Protein AF-A0A0F8WPM6-F1 (afdb_monomer_lite)

Organism: NCBI:txid412755

Radius of gyration: 21.1 Å; chains: 1; bounding box: 31×47×52 Å

Secondary structure (DSSP, 8-state):
---PPPSSPPPTT-EEEEE-PEE-SS-EE---EEEEE--SSPPPPPTT--B-TTSSSPPB-----S----------EEEETTEEEE--

Foldseek 3Di:
DDDDDDPDDDDAQDKDKDWDWDDDPPDIRTGDIDIDHHHNDDDDDAPPFDQPPPDVVTDGPDDPPVDRPPPPPPQPWDDDPNDIDTDD

Sequence (88 aa):
ELSVIVPYTLEYNTIYNWRVDTVTETETITGDTWSFTCLLFAPPFPTGVTLDYGEDPPVPTGTPTGVNNMVTLKRLVAAANNKVYYET

pLDDT: mean 71.0, std 18.11, range [42.12, 97.94]

Structure (mmCIF, N/CA/C/O backbone):
data_AF-A0A0F8WPM6-F1
#
_entry.id   AF-A0A0F8WPM6-F1
#
loop_
_atom_site.group_PDB
_atom_site.id
_atom_site.type_symbol
_atom_site.label_atom_id
_atom_site.label_alt_id
_atom_site.label_comp_id
_atom_site.label_asym_id
_atom_site.label_entity_id
_atom_site.label_seq_id
_atom_site.pdbx_PDB_ins_code
_atom_site.Cartn_x
_atom_site.Cartn_y
_atom_site.Cartn_z
_atom_site.occupancy
_atom_site.B_iso_or_equiv
_atom_site.auth_seq_id
_atom_site.auth_comp_id
_atom_site.auth_asym_id
_atom_site.auth_atom_id
_atom_site.pdbx_PDB_model_num
ATOM 1 N N . GLU A 1 1 ? -15.737 11.952 3.608 1.00 63.84 1 GLU A N 1
ATOM 2 C CA . GLU A 1 1 ? -14.978 10.693 3.750 1.00 63.84 1 GLU A CA 1
ATOM 3 C C . GLU A 1 1 ? -13.884 10.922 4.780 1.00 63.84 1 GLU A C 1
ATOM 5 O O . GLU A 1 1 ? -13.342 12.022 4.810 1.00 63.84 1 GLU A O 1
ATOM 10 N N . LEU A 1 2 ? -13.631 9.966 5.675 1.00 67.31 2 LEU A N 1
ATOM 11 C CA . LEU A 1 2 ? -12.552 10.085 6.656 1.00 67.31 2 LEU A CA 1
ATOM 12 C C . LEU A 1 2 ? -11.233 9.807 5.924 1.00 67.31 2 LEU A C 1
ATOM 14 O O . LEU A 1 2 ? -11.000 8.677 5.503 1.00 67.31 2 LEU A O 1
ATOM 18 N N . SER A 1 3 ? -10.404 10.830 5.725 1.00 77.31 3 SER A N 1
ATOM 19 C CA . SER A 1 3 ? -9.088 10.689 5.100 1.00 77.31 3 SER A CA 1
ATOM 20 C C . SER A 1 3 ? -7.999 11.177 6.048 1.00 77.31 3 SER A C 1
ATOM 22 O O . SER A 1 3 ? -8.123 12.215 6.697 1.00 77.31 3 SER A O 1
ATOM 24 N N . VAL A 1 4 ? -6.925 10.397 6.147 1.00 80.44 4 VAL A N 1
ATOM 25 C CA . VAL A 1 4 ? -5.707 10.777 6.864 1.00 80.44 4 VAL A CA 1
ATOM 26 C C . VAL A 1 4 ? -4.680 11.192 5.823 1.00 80.44 4 VAL A C 1
ATOM 28 O O . VAL A 1 4 ? -4.368 10.425 4.914 1.00 80.44 4 VAL A O 1
ATOM 31 N N . ILE A 1 5 ? -4.162 12.411 5.958 1.00 84.81 5 ILE A N 1
ATOM 32 C CA . ILE A 1 5 ? -3.067 12.914 5.130 1.00 84.81 5 ILE A CA 1
ATOM 33 C C . ILE A 1 5 ? -1.772 12.671 5.893 1.00 84.81 5 ILE A C 1
ATOM 35 O O . ILE A 1 5 ? -1.592 13.181 6.998 1.00 84.81 5 ILE A O 1
ATOM 39 N N . VAL A 1 6 ? -0.866 11.898 5.299 1.00 85.12 6 VAL A N 1
ATOM 40 C CA . VAL A 1 6 ? 0.493 11.750 5.824 1.00 85.12 6 VAL A CA 1
ATOM 41 C C . VAL A 1 6 ? 1.274 13.015 5.443 1.00 85.12 6 VAL A C 1
ATOM 43 O O . VAL A 1 6 ? 1.390 13.299 4.251 1.00 85.12 6 VAL A O 1
ATOM 46 N N . PRO A 1 7 ? 1.788 13.806 6.407 1.00 81.56 7 PRO A N 1
ATOM 47 C CA . PRO A 1 7 ? 2.379 15.116 6.116 1.00 81.56 7 PRO A CA 1
ATOM 48 C C . PRO A 1 7 ? 3.814 15.039 5.567 1.00 81.56 7 PRO A C 1
ATOM 50 O O . PRO A 1 7 ? 4.443 16.072 5.356 1.00 81.56 7 PRO A O 1
ATOM 53 N N . TYR A 1 8 ? 4.345 13.834 5.363 1.00 84.00 8 TYR A N 1
ATOM 54 C CA . TYR A 1 8 ? 5.703 13.582 4.892 1.00 84.00 8 TYR A CA 1
ATOM 55 C C . TYR A 1 8 ? 5.727 12.502 3.810 1.00 84.00 8 TYR A C 1
ATOM 57 O O . TYR A 1 8 ? 4.843 11.648 3.726 1.00 84.00 8 TYR A O 1
ATOM 65 N N . THR A 1 9 ? 6.779 12.539 2.997 1.00 86.88 9 THR A N 1
ATOM 66 C CA . THR A 1 9 ? 7.088 11.488 2.028 1.00 86.88 9 THR A CA 1
ATOM 67 C C . THR A 1 9 ? 7.459 10.202 2.760 1.00 86.88 9 THR A C 1
ATOM 69 O O . THR A 1 9 ? 8.178 10.232 3.757 1.00 86.88 9 THR A O 1
ATOM 72 N N . LEU A 1 10 ? 6.960 9.070 2.268 1.00 87.88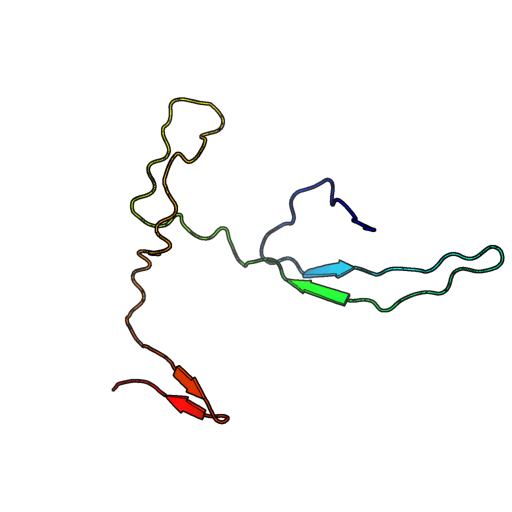 10 LEU A N 1
ATOM 73 C CA . LEU A 1 10 ? 7.344 7.755 2.769 1.00 87.88 10 LEU A CA 1
ATOM 74 C C . LEU A 1 10 ? 8.643 7.296 2.101 1.00 87.88 10 LEU A C 1
ATOM 76 O O . LEU A 1 10 ? 8.798 7.412 0.885 1.00 87.88 10 LEU A O 1
ATOM 80 N N . GLU A 1 11 ? 9.552 6.752 2.901 1.00 89.06 11 GLU A N 1
ATOM 81 C CA . GLU A 1 11 ? 10.847 6.251 2.454 1.00 89.06 11 GLU A CA 1
ATOM 82 C C . GLU A 1 11 ? 10.703 4.945 1.671 1.00 89.06 11 GLU A C 1
ATOM 84 O O . GLU A 1 11 ? 9.850 4.095 1.955 1.00 89.06 11 GLU A O 1
ATOM 89 N N . TYR A 1 12 ? 11.586 4.748 0.694 1.00 88.94 12 TYR A N 1
ATOM 90 C CA . TYR A 1 12 ? 11.662 3.490 -0.039 1.00 88.94 12 TYR A CA 1
ATOM 91 C C . TYR A 1 12 ? 12.116 2.339 0.868 1.00 88.94 12 TYR A C 1
ATOM 93 O O . TYR A 1 12 ? 12.769 2.535 1.893 1.00 88.94 12 TYR A O 1
ATOM 101 N N . ASN A 1 13 ? 11.747 1.118 0.482 1.00 90.56 13 ASN A N 1
ATOM 102 C CA . ASN A 1 13 ? 12.088 -0.133 1.156 1.00 90.56 13 ASN A CA 1
ATOM 103 C C . ASN A 1 13 ? 11.780 -0.138 2.663 1.00 90.56 13 ASN A C 1
ATOM 105 O O . ASN A 1 13 ? 12.457 -0.800 3.449 1.00 90.56 13 ASN A O 1
ATOM 109 N N . THR A 1 14 ? 10.775 0.635 3.066 1.00 87.31 14 THR A N 1
ATOM 110 C CA . THR A 1 14 ? 10.407 0.816 4.465 1.00 87.31 14 THR A CA 1
ATOM 111 C C . THR A 1 14 ? 9.026 0.225 4.704 1.00 87.31 14 THR A C 1
ATOM 113 O O . THR A 1 14 ? 8.104 0.407 3.904 1.00 87.31 14 THR A O 1
ATOM 116 N N . ILE A 1 15 ? 8.899 -0.521 5.802 1.00 91.62 15 ILE A N 1
ATOM 117 C CA . ILE A 1 15 ? 7.625 -1.062 6.274 1.00 91.62 15 ILE A CA 1
ATOM 118 C C . ILE A 1 15 ? 6.965 -0.000 7.145 1.00 91.62 15 ILE A C 1
ATOM 120 O O . ILE A 1 15 ? 7.521 0.402 8.167 1.00 91.62 15 ILE A O 1
ATOM 124 N N . TYR A 1 16 ? 5.763 0.411 6.761 1.00 89.62 16 TYR A N 1
ATOM 125 C CA . TYR A 1 16 ? 4.928 1.300 7.553 1.00 89.62 16 TYR A CA 1
ATOM 126 C C . TYR A 1 16 ? 3.757 0.522 8.134 1.00 89.62 16 TYR A C 1
ATOM 128 O O . TYR A 1 16 ? 3.160 -0.326 7.469 1.00 89.62 16 TYR A O 1
ATOM 136 N N . ASN A 1 17 ? 3.432 0.830 9.386 1.00 92.50 17 ASN A N 1
ATOM 137 C CA . ASN A 1 17 ? 2.300 0.255 10.095 1.00 92.50 17 ASN A CA 1
ATOM 138 C C . ASN A 1 17 ? 1.260 1.349 10.328 1.00 92.50 17 ASN A C 1
ATOM 140 O O . ASN A 1 17 ? 1.621 2.472 10.6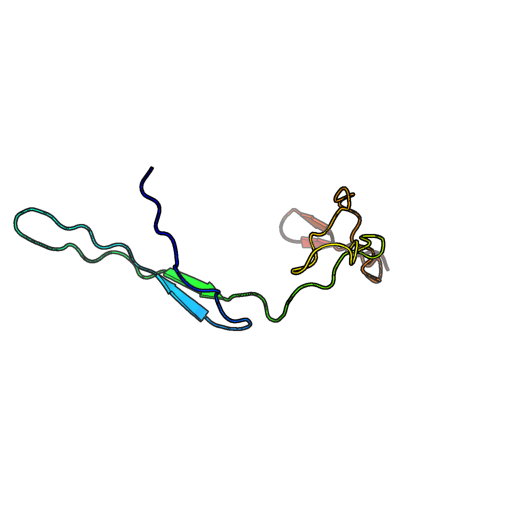85 1.00 92.50 17 ASN A O 1
ATOM 144 N N . TRP A 1 18 ? -0.016 1.027 10.153 1.00 89.31 18 TRP A N 1
ATOM 145 C CA . TRP A 1 18 ? -1.118 1.933 10.454 1.00 89.31 18 TRP A CA 1
ATOM 146 C C . TRP A 1 18 ? -2.229 1.191 11.189 1.00 89.31 18 TRP A C 1
ATOM 148 O O . TRP A 1 18 ? -2.397 -0.019 11.047 1.00 89.31 18 TRP A O 1
ATOM 158 N N . ARG A 1 19 ? -2.958 1.929 12.021 1.00 92.88 19 ARG A N 1
ATOM 159 C CA . ARG A 1 19 ? -4.063 1.439 12.843 1.00 92.88 19 ARG A CA 1
ATOM 160 C C . ARG A 1 19 ? -5.090 2.552 12.969 1.00 92.88 19 ARG A C 1
ATOM 162 O O . ARG A 1 19 ? -4.717 3.726 12.989 1.00 92.88 19 ARG A O 1
ATOM 169 N N . VAL A 1 20 ? -6.360 2.185 13.080 1.00 92.88 20 VAL A N 1
ATOM 170 C CA . VAL A 1 20 ? -7.446 3.119 13.387 1.00 92.88 20 VAL A CA 1
ATOM 171 C C . VAL A 1 20 ? -8.088 2.702 14.700 1.00 92.88 20 VAL A C 1
ATOM 173 O O . VAL A 1 20 ? -8.634 1.610 14.789 1.00 92.88 20 VAL A O 1
ATOM 176 N N . ASP A 1 21 ? -8.040 3.579 15.700 1.00 95.31 21 ASP A N 1
ATOM 177 C CA . ASP A 1 21 ? -8.728 3.374 16.974 1.00 95.31 21 ASP A CA 1
ATOM 178 C C . ASP A 1 21 ? -10.064 4.121 16.968 1.00 95.31 21 ASP A C 1
ATOM 180 O O . ASP A 1 21 ? -10.153 5.256 16.491 1.00 95.31 21 ASP A O 1
ATOM 184 N N . THR A 1 22 ? -11.107 3.491 17.507 1.00 95.94 22 THR A N 1
ATOM 185 C CA . THR A 1 22 ? -12.422 4.125 17.666 1.00 95.94 22 THR A CA 1
ATOM 186 C C . THR A 1 22 ? -12.509 4.749 19.048 1.00 95.94 22 THR A C 1
ATOM 188 O O . THR A 1 22 ? -12.451 4.045 20.051 1.00 95.94 22 THR A O 1
ATOM 191 N N . VAL A 1 23 ? -12.668 6.069 19.110 1.00 96.19 23 VAL A N 1
ATOM 192 C CA . VAL A 1 23 ? -12.872 6.790 20.371 1.00 96.19 23 VAL A CA 1
ATOM 193 C C . VAL A 1 23 ? -14.366 7.016 20.583 1.00 96.19 23 VAL A C 1
ATOM 195 O O . VAL A 1 23 ? -15.049 7.546 19.706 1.00 96.19 23 VAL A O 1
ATOM 198 N N . THR A 1 24 ? -14.866 6.615 21.747 1.00 95.44 24 THR A N 1
ATOM 199 C CA . THR A 1 24 ? -16.234 6.870 22.219 1.00 95.44 24 THR A CA 1
ATOM 200 C C . THR A 1 24 ? -16.206 7.864 23.386 1.00 95.44 24 THR A C 1
ATOM 202 O O . THR A 1 24 ? -15.143 8.333 23.787 1.00 95.44 24 THR A O 1
ATOM 205 N N . GLU A 1 25 ? -17.362 8.183 23.973 1.00 97.25 25 GLU A N 1
ATOM 206 C CA . GLU A 1 25 ? -17.432 9.055 25.157 1.00 97.25 25 GLU A CA 1
ATOM 207 C C . GLU A 1 25 ? -16.759 8.456 26.405 1.00 97.25 25 GLU A C 1
ATOM 209 O O . GLU A 1 25 ? -16.386 9.195 27.313 1.00 97.25 25 GLU A O 1
ATOM 214 N N . THR A 1 26 ? -16.618 7.128 26.469 1.00 97.25 26 THR A N 1
ATOM 215 C CA . THR A 1 26 ? -16.203 6.420 27.697 1.00 97.25 26 THR A CA 1
ATOM 216 C C . THR A 1 26 ? -14.944 5.580 27.534 1.00 97.25 26 THR A C 1
ATOM 218 O O . THR A 1 26 ? -14.286 5.269 28.525 1.00 97.25 26 THR A O 1
ATOM 221 N N . GLU A 1 27 ? -14.577 5.238 26.300 1.00 97.50 27 GLU A N 1
ATOM 222 C CA . GLU A 1 27 ? -13.443 4.365 26.018 1.00 97.50 27 GLU A CA 1
ATOM 223 C C . GLU A 1 27 ? -12.849 4.591 24.627 1.00 97.50 27 GLU A C 1
ATOM 225 O O . GLU A 1 27 ? -13.490 5.146 23.730 1.00 97.50 27 GLU A O 1
ATOM 230 N N . THR A 1 28 ? -11.637 4.072 24.446 1.00 97.94 28 THR A N 1
ATOM 231 C CA . THR A 1 28 ? -10.992 3.915 23.143 1.00 97.94 28 THR A CA 1
ATOM 232 C C . THR A 1 28 ? -10.899 2.431 22.818 1.00 97.94 28 THR A C 1
ATOM 234 O O . THR A 1 28 ? -10.204 1.684 23.506 1.00 97.94 28 THR A O 1
ATOM 237 N N . ILE A 1 29 ? -11.564 2.014 21.746 1.00 97.75 29 ILE A N 1
ATOM 238 C CA . ILE A 1 29 ? -11.497 0.657 21.207 1.00 97.75 29 ILE A CA 1
ATOM 239 C C . ILE A 1 29 ? -10.329 0.610 20.219 1.00 97.75 29 ILE A C 1
ATOM 241 O O . ILE A 1 29 ? -10.363 1.257 19.168 1.00 97.75 29 ILE A O 1
ATOM 245 N N . THR A 1 30 ? -9.280 -0.134 20.567 1.00 97.75 30 THR A N 1
ATOM 246 C CA . THR A 1 30 ? -8.103 -0.315 19.707 1.00 97.75 30 THR A CA 1
ATOM 247 C C . THR A 1 30 ? -8.454 -1.130 18.464 1.00 97.7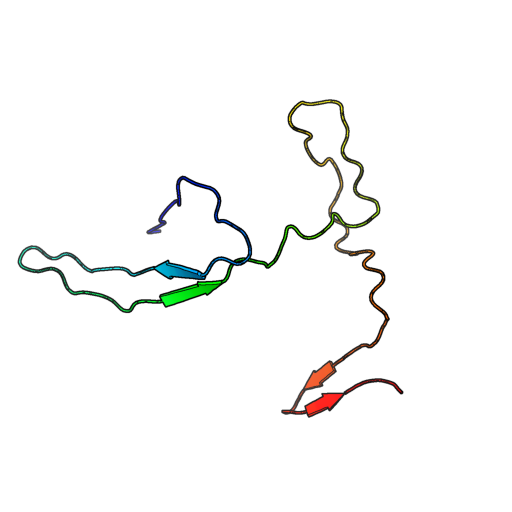5 30 THR A C 1
ATOM 249 O O . THR A 1 30 ? -9.057 -2.195 18.586 1.00 97.75 30 THR A O 1
ATOM 252 N N . GLY A 1 31 ? -8.074 -0.644 17.280 1.00 95.38 31 GLY A N 1
ATOM 253 C CA . GLY A 1 31 ? -8.291 -1.368 16.023 1.00 95.38 31 GLY A CA 1
ATOM 254 C C . GLY A 1 31 ? -7.154 -2.314 15.643 1.00 95.38 31 GLY A C 1
ATOM 255 O O . GLY A 1 31 ? -6.143 -2.438 16.337 1.00 95.38 31 GLY A O 1
ATOM 256 N N . ASP A 1 32 ? -7.299 -2.952 14.485 1.00 96.38 32 ASP A N 1
ATOM 257 C CA . ASP A 1 32 ? -6.270 -3.835 13.943 1.00 96.38 32 ASP A CA 1
ATOM 258 C C . ASP A 1 32 ? -5.069 -3.042 13.420 1.00 96.38 32 ASP A C 1
ATOM 260 O O . ASP A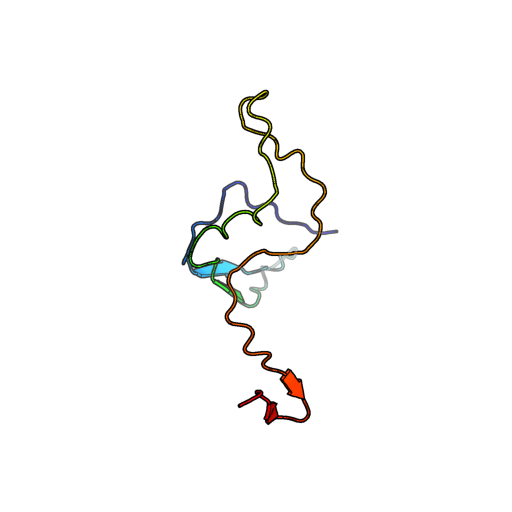 1 32 ? -5.201 -1.960 12.846 1.00 96.38 32 ASP A O 1
ATOM 264 N N . THR A 1 33 ? -3.872 -3.601 13.604 1.00 95.12 33 THR A N 1
ATOM 265 C CA . THR A 1 33 ? -2.661 -3.055 12.983 1.00 95.12 33 THR A CA 1
ATOM 266 C C . THR A 1 33 ? -2.473 -3.671 11.607 1.00 95.12 33 THR A C 1
ATOM 268 O O . THR A 1 33 ? -2.376 -4.891 11.470 1.00 95.12 33 THR A O 1
ATOM 271 N N . TRP A 1 34 ? -2.350 -2.818 10.600 1.00 93.06 34 TRP A N 1
ATOM 272 C CA . TRP A 1 34 ? -2.033 -3.198 9.232 1.00 93.06 34 TRP A CA 1
ATOM 273 C C . TRP A 1 34 ? -0.640 -2.715 8.855 1.00 93.06 34 TRP A C 1
ATOM 275 O O . TRP A 1 34 ? -0.156 -1.712 9.380 1.00 93.06 34 TRP A O 1
ATOM 285 N N . SER A 1 35 ? -0.007 -3.405 7.912 1.00 88.94 35 SER A N 1
ATOM 286 C CA . SER A 1 35 ? 1.304 -3.030 7.399 1.00 88.94 35 SER A CA 1
ATOM 287 C C . SER A 1 35 ? 1.339 -3.044 5.878 1.00 88.94 35 SER A C 1
ATOM 289 O O . SER A 1 35 ? 0.639 -3.813 5.216 1.00 88.94 35 SER A O 1
ATOM 291 N N . PHE A 1 36 ? 2.167 -2.172 5.319 1.00 87.62 36 PHE A N 1
ATOM 292 C CA . PHE A 1 36 ? 2.545 -2.207 3.914 1.00 87.62 36 PHE A CA 1
ATOM 293 C C . PHE A 1 36 ? 4.025 -1.861 3.785 1.00 87.62 36 PHE A C 1
ATOM 295 O O . PHE A 1 36 ? 4.606 -1.205 4.649 1.00 87.62 36 PHE A O 1
ATOM 302 N N . THR A 1 37 ? 4.647 -2.323 2.705 1.00 89.88 37 THR A N 1
ATOM 303 C CA . THR A 1 37 ? 6.037 -1.982 2.381 1.00 89.88 37 THR A CA 1
ATOM 304 C C . THR A 1 37 ? 6.039 -1.039 1.190 1.00 89.88 37 THR A C 1
ATOM 306 O O . THR A 1 37 ? 5.387 -1.321 0.182 1.00 89.88 37 THR A O 1
ATOM 309 N N . CYS A 1 38 ? 6.749 0.081 1.302 1.00 87.75 38 CYS A N 1
ATOM 310 C CA . CYS A 1 38 ? 6.977 0.982 0.177 1.00 87.75 38 CYS A CA 1
ATOM 311 C C . CYS A 1 38 ? 7.850 0.314 -0.896 1.00 87.75 38 CYS A C 1
ATOM 313 O O . CYS A 1 38 ? 8.562 -0.655 -0.632 1.00 87.75 38 CYS A O 1
ATOM 315 N N . LEU A 1 39 ? 7.806 0.841 -2.123 1.00 80.88 39 LEU A N 1
ATOM 316 C CA . LEU A 1 39 ? 8.633 0.352 -3.231 1.00 80.88 39 LEU A CA 1
ATOM 317 C C . LEU A 1 39 ? 10.119 0.322 -2.848 1.00 80.88 39 LEU A C 1
ATOM 319 O O . LEU A 1 39 ? 10.562 1.100 -2.013 1.00 80.88 39 LEU A O 1
ATOM 323 N N . LEU A 1 40 ? 10.908 -0.545 -3.483 1.00 74.75 40 LEU A N 1
ATOM 324 C CA . LEU A 1 40 ? 12.344 -0.651 -3.200 1.00 74.75 40 LEU A CA 1
ATOM 325 C C . LEU A 1 40 ? 13.125 0.607 -3.633 1.00 74.75 40 LEU A C 1
ATOM 327 O O . LEU A 1 40 ? 14.128 0.946 -3.015 1.00 74.75 40 LEU A O 1
ATOM 331 N N . PHE A 1 41 ? 12.673 1.279 -4.695 1.00 76.44 41 PHE A N 1
ATOM 332 C CA . PHE A 1 41 ? 13.251 2.507 -5.245 1.00 76.44 41 PHE A CA 1
ATOM 333 C C . PHE A 1 41 ? 12.237 3.215 -6.163 1.00 76.44 41 PHE A C 1
ATOM 335 O O . PHE A 1 41 ? 11.210 2.635 -6.529 1.00 76.44 41 PHE A O 1
ATOM 342 N N . ALA A 1 42 ? 12.539 4.458 -6.554 1.00 73.81 42 ALA A N 1
ATOM 343 C CA . ALA A 1 42 ? 11.733 5.228 -7.500 1.00 73.81 42 ALA A CA 1
ATOM 344 C C . ALA A 1 42 ? 11.704 4.541 -8.878 1.00 73.81 42 ALA A C 1
ATOM 346 O O . ALA A 1 42 ? 12.771 4.347 -9.467 1.00 73.81 42 ALA A O 1
ATOM 347 N N . PRO A 1 43 ? 10.531 4.184 -9.431 1.00 66.88 43 PRO A N 1
ATOM 348 C CA . PRO A 1 43 ? 10.481 3.605 -10.765 1.00 66.88 43 PRO A CA 1
ATOM 349 C C . PRO A 1 43 ? 11.062 4.600 -11.784 1.00 66.88 43 PRO A C 1
ATOM 351 O O . PRO A 1 43 ? 10.763 5.795 -11.703 1.00 66.88 43 PRO A O 1
ATOM 354 N N . PRO A 1 44 ? 11.897 4.143 -12.737 1.00 62.12 44 PRO A N 1
ATOM 355 C CA . PRO A 1 44 ? 12.400 5.020 -13.782 1.00 62.12 44 PRO A CA 1
ATOM 356 C C . PRO A 1 44 ? 11.227 5.551 -14.608 1.00 62.12 44 PRO A C 1
ATOM 358 O O . PRO A 1 44 ? 10.248 4.837 -14.844 1.00 62.12 44 PRO A O 1
ATOM 361 N N . PHE A 1 45 ? 11.331 6.797 -15.069 1.00 56.12 45 PHE A N 1
ATOM 362 C CA . PHE A 1 45 ? 10.339 7.349 -15.983 1.00 56.12 45 PHE A CA 1
ATOM 363 C C . PHE A 1 45 ? 10.248 6.486 -17.254 1.00 56.12 45 PHE A C 1
ATOM 365 O O . PHE A 1 45 ? 11.280 6.012 -17.745 1.00 56.12 45 PHE A O 1
ATOM 372 N N . PRO A 1 46 ? 9.041 6.288 -17.819 1.00 54.31 46 PRO A N 1
ATOM 373 C CA . PRO A 1 46 ? 8.896 5.645 -19.118 1.00 54.31 46 PRO A CA 1
ATOM 374 C C . PRO A 1 46 ? 9.754 6.385 -20.146 1.00 54.31 46 PRO A C 1
ATOM 376 O O . PRO A 1 46 ? 9.710 7.617 -20.220 1.00 54.31 46 PRO A O 1
ATOM 379 N N . THR A 1 47 ? 10.537 5.668 -20.957 1.00 49.62 47 THR A N 1
ATOM 380 C CA . THR A 1 47 ? 11.322 6.354 -21.993 1.00 49.62 47 THR A CA 1
ATOM 381 C C . THR A 1 47 ? 10.365 7.057 -22.960 1.00 49.62 47 THR A C 1
ATOM 383 O O . THR A 1 47 ? 9.439 6.419 -23.462 1.00 49.62 47 THR A O 1
ATOM 386 N N . GLY A 1 48 ? 10.599 8.339 -23.239 1.00 54.78 48 GLY A N 1
ATOM 387 C CA . GLY A 1 48 ? 9.719 9.166 -24.071 1.00 54.78 48 GLY A CA 1
ATOM 388 C C . GLY A 1 48 ? 8.910 10.213 -23.297 1.00 54.78 48 GLY A C 1
ATOM 389 O O . GLY A 1 48 ? 8.280 11.053 -23.930 1.00 54.78 48 GLY A O 1
ATOM 390 N N . VAL A 1 49 ? 8.960 10.221 -21.957 1.00 55.50 49 VAL A N 1
ATOM 391 C CA . VAL A 1 49 ? 8.540 11.381 -21.153 1.00 55.50 49 VAL A CA 1
ATOM 392 C C . VAL A 1 49 ? 9.698 12.380 -21.122 1.00 55.50 49 VAL A C 1
ATOM 394 O O . VAL A 1 49 ? 10.709 12.143 -20.462 1.00 55.50 49 VAL A O 1
ATOM 397 N N . THR A 1 50 ? 9.587 13.479 -21.862 1.00 53.88 50 THR A N 1
ATOM 398 C CA . THR A 1 50 ? 10.511 14.613 -21.738 1.00 53.88 50 THR A CA 1
ATOM 399 C C . THR A 1 50 ? 10.104 15.4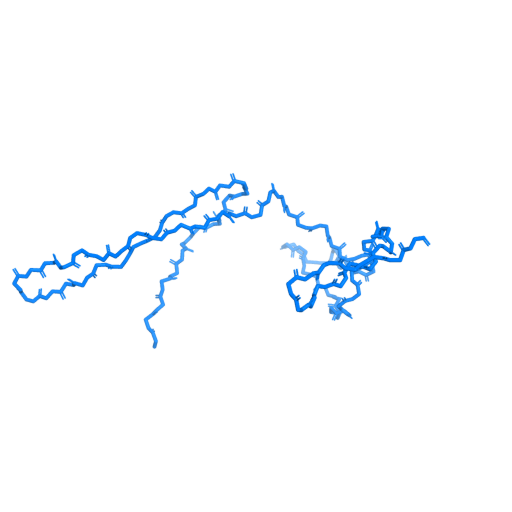45 -20.524 1.00 53.88 50 THR A C 1
ATOM 401 O O . THR A 1 50 ? 8.967 15.902 -20.454 1.00 53.88 50 THR A O 1
ATOM 404 N N . LEU A 1 51 ? 11.010 15.635 -19.561 1.00 55.47 51 LEU A N 1
ATOM 405 C CA . LEU A 1 51 ? 10.875 16.714 -18.582 1.00 55.47 51 LEU A CA 1
ATOM 406 C C . LEU A 1 51 ? 11.187 18.012 -19.330 1.00 55.47 51 LEU A C 1
ATOM 408 O O . LEU A 1 51 ? 12.312 18.173 -19.807 1.00 55.47 51 LEU A O 1
ATOM 412 N N . ASP A 1 52 ? 10.206 18.897 -19.493 1.00 57.62 52 ASP A N 1
ATOM 413 C CA . ASP A 1 52 ? 10.502 20.254 -19.939 1.00 57.62 52 ASP A CA 1
ATOM 414 C C . ASP A 1 52 ? 11.226 20.954 -18.784 1.00 57.62 52 ASP A C 1
ATOM 416 O O . ASP A 1 52 ? 10.648 21.211 -17.729 1.00 57.62 52 ASP A O 1
ATOM 420 N N . TYR A 1 53 ? 12.526 21.189 -18.945 1.00 55.69 53 TYR A N 1
ATOM 421 C CA . TYR A 1 53 ? 13.397 21.807 -17.936 1.00 55.69 53 TYR A CA 1
ATOM 422 C C . TYR A 1 53 ? 13.153 23.330 -17.807 1.00 55.69 53 TYR A C 1
ATOM 424 O O . TYR A 1 53 ? 14.076 24.089 -17.515 1.00 55.69 53 TYR A O 1
ATOM 432 N N . GLY A 1 54 ? 11.926 23.791 -18.068 1.00 55.97 54 GLY A N 1
ATOM 433 C CA . GLY A 1 54 ? 11.538 25.203 -18.065 1.00 55.97 54 GLY A CA 1
ATOM 434 C C . GLY A 1 54 ? 11.036 25.736 -16.718 1.00 55.97 54 GLY A C 1
ATOM 435 O O . GLY A 1 54 ? 11.108 26.941 -16.493 1.00 55.97 54 GLY A O 1
ATOM 436 N N . GLU A 1 55 ? 10.574 24.869 -15.813 1.00 61.16 55 GLU A N 1
ATOM 437 C CA . GLU A 1 55 ? 10.121 25.244 -14.465 1.00 61.16 55 GLU A CA 1
ATOM 438 C C . GLU A 1 55 ? 10.876 24.440 -13.398 1.00 61.16 55 GLU A C 1
ATOM 440 O O . GLU A 1 55 ? 11.143 23.254 -13.576 1.00 61.16 55 GLU A O 1
ATOM 445 N N . ASP A 1 56 ? 11.255 25.103 -12.302 1.00 63.59 56 ASP A N 1
ATOM 446 C CA . ASP A 1 56 ? 11.889 24.492 -11.130 1.00 63.59 56 ASP A CA 1
ATOM 447 C C . ASP A 1 56 ? 10.861 24.452 -9.978 1.00 63.59 56 ASP A C 1
ATOM 449 O O . ASP A 1 56 ? 10.453 25.521 -9.509 1.00 63.59 56 ASP A O 1
ATOM 453 N N . PRO A 1 57 ? 10.394 23.269 -9.524 1.00 63.03 57 PRO A N 1
ATOM 454 C CA . PRO A 1 57 ? 10.833 21.929 -9.915 1.00 63.03 57 PRO A CA 1
ATOM 455 C C . PRO A 1 57 ? 10.257 21.472 -11.268 1.00 63.03 57 PRO A C 1
ATOM 457 O O . PRO A 1 57 ? 9.154 21.880 -11.634 1.00 63.03 57 PRO A O 1
ATOM 460 N N . PRO A 1 58 ? 10.958 20.570 -11.984 1.00 62.06 58 PRO A N 1
ATOM 461 C CA . PRO A 1 58 ? 10.545 20.109 -13.304 1.00 62.06 58 PRO A CA 1
ATOM 462 C C . PRO A 1 58 ? 9.156 19.475 -13.254 1.00 62.06 58 PRO A C 1
ATOM 464 O O . PRO A 1 58 ? 8.941 18.459 -12.586 1.00 62.06 58 PRO A O 1
ATOM 467 N N . VAL A 1 59 ? 8.218 20.062 -13.997 1.00 60.28 59 VAL A N 1
ATOM 468 C CA . VAL A 1 59 ? 6.882 19.500 -14.187 1.00 60.28 59 VAL A CA 1
ATOM 469 C C . VAL A 1 59 ? 6.937 18.545 -15.383 1.00 60.28 59 VAL A C 1
ATOM 471 O O . VAL A 1 59 ? 7.247 18.970 -16.496 1.00 60.28 59 VAL A O 1
ATOM 474 N N . PRO A 1 60 ? 6.650 17.244 -15.208 1.00 60.81 60 PRO A N 1
ATOM 475 C CA . PRO A 1 60 ? 6.595 16.321 -16.334 1.00 60.81 60 PRO A CA 1
ATOM 476 C C . PRO A 1 60 ? 5.424 16.682 -17.264 1.00 60.81 60 PRO A C 1
ATOM 478 O O . PRO A 1 60 ? 4.262 16.441 -16.943 1.00 60.81 60 PRO A O 1
ATOM 481 N N . THR A 1 61 ? 5.728 17.231 -18.442 1.00 57.12 61 THR A N 1
ATOM 482 C CA . THR A 1 61 ? 4.761 17.590 -19.494 1.00 57.12 61 THR A CA 1
ATOM 483 C C . THR A 1 61 ? 4.726 16.515 -20.584 1.00 57.12 61 THR A C 1
ATOM 485 O O . THR A 1 61 ? 5.023 16.743 -21.751 1.00 57.12 61 THR A O 1
ATOM 488 N N . GLY A 1 62 ? 4.365 15.288 -20.208 1.00 56.38 62 GLY A N 1
ATOM 489 C CA . GLY A 1 62 ? 4.144 14.191 -21.153 1.00 56.38 62 GLY A CA 1
ATOM 490 C C . GLY A 1 62 ? 2.767 13.580 -20.950 1.00 56.38 62 GLY A C 1
ATOM 491 O O . GLY A 1 62 ? 2.366 13.344 -19.814 1.00 56.38 62 GLY A O 1
ATOM 492 N N . THR A 1 63 ? 2.033 13.291 -22.028 1.00 55.28 63 THR A N 1
ATOM 493 C CA . THR A 1 63 ? 0.846 12.431 -21.929 1.00 55.28 63 THR A CA 1
ATOM 494 C C . THR A 1 63 ? 1.325 11.037 -21.523 1.00 55.28 63 THR A C 1
ATOM 496 O O . THR A 1 63 ? 2.082 10.433 -22.288 1.00 55.28 63 THR A O 1
ATOM 499 N N . PRO A 1 64 ? 0.933 10.496 -20.354 1.00 52.94 64 PRO A N 1
ATOM 500 C CA . PRO A 1 64 ? 1.307 9.140 -19.987 1.00 52.94 64 PRO A CA 1
ATOM 501 C C . PRO A 1 64 ? 0.675 8.188 -21.006 1.00 52.94 64 PRO A C 1
ATOM 503 O O . PRO A 1 64 ? -0.527 7.949 -20.983 1.00 52.94 64 PRO A O 1
ATOM 506 N N . THR A 1 65 ? 1.465 7.654 -21.938 1.00 52.12 65 THR A N 1
ATOM 507 C CA . THR A 1 65 ? 0.962 6.717 -22.957 1.00 52.12 65 THR A CA 1
ATOM 508 C C . THR A 1 65 ? 0.729 5.317 -22.385 1.00 52.12 65 THR A C 1
ATOM 510 O O . THR A 1 65 ? 0.265 4.430 -23.092 1.00 52.12 65 THR A O 1
ATOM 513 N N . GLY A 1 66 ? 1.077 5.090 -21.111 1.00 49.34 66 GLY A N 1
ATOM 514 C CA . GLY A 1 66 ? 1.005 3.782 -20.455 1.00 49.34 66 GLY A CA 1
ATOM 515 C C . GLY A 1 66 ? 2.019 2.765 -20.989 1.00 49.34 66 GLY A C 1
ATOM 516 O O . GLY A 1 66 ? 2.088 1.645 -20.486 1.00 49.34 66 GLY A O 1
ATOM 517 N N . VAL A 1 67 ? 2.838 3.140 -21.975 1.00 47.78 67 VAL A N 1
ATOM 518 C CA . VAL A 1 67 ? 3.851 2.268 -22.565 1.00 47.78 67 VAL A CA 1
ATOM 519 C C . VAL A 1 67 ? 5.151 2.459 -21.792 1.00 47.78 67 VAL A C 1
ATOM 521 O O . VAL A 1 67 ? 6.019 3.248 -22.156 1.00 47.78 67 VAL A O 1
ATOM 524 N N . ASN A 1 68 ? 5.275 1.753 -20.670 1.00 48.62 68 ASN A N 1
ATOM 525 C CA . ASN A 1 68 ? 6.565 1.578 -20.016 1.00 48.62 68 ASN A CA 1
ATOM 526 C C . ASN A 1 68 ? 7.519 0.887 -21.000 1.00 48.62 68 ASN A C 1
ATOM 528 O O . ASN A 1 68 ? 7.468 -0.329 -21.164 1.00 48.62 68 ASN A O 1
ATOM 532 N N . ASN A 1 69 ? 8.427 1.646 -21.611 1.00 49.00 69 ASN A N 1
ATOM 533 C CA . ASN A 1 69 ? 9.618 1.137 -22.301 1.00 49.00 69 ASN A CA 1
ATOM 534 C C . ASN A 1 69 ? 10.664 0.637 -21.289 1.00 49.00 69 ASN A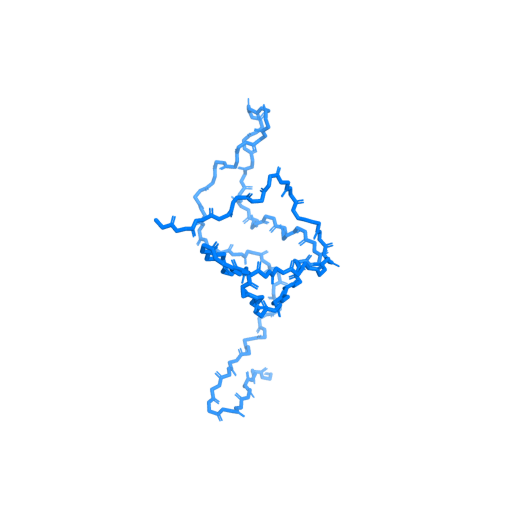 C 1
ATOM 536 O O . ASN A 1 69 ? 11.856 0.941 -21.332 1.00 49.00 69 ASN A O 1
ATOM 540 N N . MET A 1 70 ? 10.198 -0.170 -20.348 1.00 50.06 70 MET A N 1
ATOM 541 C CA . MET A 1 70 ? 11.044 -1.131 -19.687 1.00 50.06 70 MET A CA 1
ATOM 542 C C . MET A 1 70 ? 11.572 -2.026 -20.816 1.00 50.06 70 MET A C 1
ATOM 544 O O . MET A 1 70 ? 10.784 -2.552 -21.604 1.00 50.06 70 MET A O 1
ATOM 548 N N . VAL A 1 71 ? 12.884 -2.234 -20.922 1.00 47.94 71 VAL A N 1
ATOM 549 C CA . VAL A 1 71 ? 13.372 -3.454 -21.578 1.00 47.94 71 VAL A CA 1
ATOM 550 C C . VAL A 1 71 ? 12.975 -4.605 -20.651 1.00 47.94 71 VAL A C 1
ATOM 552 O O . VAL A 1 71 ? 13.769 -5.154 -19.897 1.00 47.94 71 VAL A O 1
ATOM 555 N N . THR A 1 72 ? 11.682 -4.916 -20.633 1.00 45.84 72 THR A N 1
ATOM 556 C CA . THR A 1 72 ? 11.153 -6.173 -20.150 1.00 45.84 72 THR A CA 1
ATOM 557 C C . THR A 1 72 ? 11.572 -7.158 -21.221 1.00 45.84 72 THR A C 1
ATOM 559 O O . THR A 1 72 ? 11.116 -7.075 -22.363 1.00 45.84 72 THR A O 1
ATOM 562 N N . LEU A 1 73 ? 12.453 -8.099 -20.889 1.00 42.12 73 LEU A N 1
ATOM 563 C CA . LEU A 1 73 ? 12.477 -9.346 -21.643 1.00 42.12 73 LEU A CA 1
ATOM 564 C C . LEU A 1 73 ? 11.019 -9.814 -21.705 1.00 42.12 73 LEU A C 1
ATOM 566 O O . LEU A 1 73 ? 10.431 -10.029 -20.648 1.00 42.12 73 LEU A O 1
ATOM 570 N N . LYS A 1 74 ? 10.427 -9.876 -22.906 1.00 49.94 74 LYS A N 1
ATOM 571 C CA . LYS A 1 74 ? 9.031 -10.269 -23.172 1.00 49.94 74 LYS A CA 1
ATOM 572 C C . LYS A 1 74 ? 8.779 -11.731 -22.775 1.00 49.94 74 LYS A C 1
ATOM 574 O O . LYS A 1 74 ? 8.432 -12.565 -23.598 1.00 49.94 74 LYS A O 1
ATOM 579 N N . ARG A 1 75 ? 8.972 -12.071 -21.509 1.00 54.66 75 ARG A N 1
ATOM 580 C CA . ARG A 1 75 ? 8.507 -13.312 -20.908 1.00 54.66 75 ARG A CA 1
ATOM 581 C C . ARG A 1 75 ? 7.108 -12.973 -20.429 1.00 54.66 75 ARG A C 1
ATOM 583 O O . ARG A 1 75 ? 6.929 -12.506 -19.308 1.00 54.66 75 ARG A O 1
ATOM 590 N N . LEU A 1 76 ? 6.136 -13.059 -21.330 1.00 48.25 76 LEU A N 1
ATOM 591 C CA . LEU A 1 76 ? 4.738 -12.928 -20.943 1.00 48.25 76 LEU A CA 1
ATOM 592 C C . LEU A 1 76 ? 4.432 -14.099 -20.010 1.00 48.25 76 LEU A C 1
ATOM 594 O O . LEU A 1 76 ? 4.399 -15.251 -20.434 1.00 48.25 76 LEU A O 1
ATOM 598 N N . VAL A 1 77 ? 4.286 -13.790 -18.725 1.00 57.12 77 VAL A N 1
ATOM 599 C CA . VAL A 1 77 ? 3.848 -14.742 -17.714 1.00 57.12 77 VAL A CA 1
ATOM 600 C C . VAL A 1 77 ? 2.360 -14.506 -17.501 1.00 57.12 77 VAL A C 1
ATOM 602 O O . VAL A 1 77 ? 1.970 -13.479 -16.948 1.00 57.12 77 VAL A O 1
ATOM 605 N N . ALA A 1 78 ? 1.522 -15.427 -17.970 1.00 65.12 78 ALA A N 1
ATOM 606 C CA . ALA A 1 78 ? 0.086 -15.393 -17.706 1.00 65.12 78 ALA A CA 1
ATOM 607 C C . ALA A 1 78 ? -0.231 -16.332 -16.538 1.00 65.12 78 ALA A C 1
ATOM 609 O O . ALA A 1 78 ? 0.280 -17.449 -16.489 1.00 65.12 78 ALA A O 1
ATOM 610 N N . ALA A 1 79 ? -1.081 -15.908 -15.603 1.00 51.34 79 ALA A N 1
ATOM 611 C CA . ALA A 1 79 ? -1.552 -16.762 -14.516 1.00 51.34 79 ALA A CA 1
ATOM 612 C C . ALA A 1 79 ? -3.078 -16.868 -14.554 1.00 51.34 79 ALA A C 1
ATOM 614 O O . ALA A 1 79 ? -3.782 -15.861 -14.508 1.00 51.34 79 ALA A O 1
ATOM 615 N N . ALA A 1 80 ? -3.582 -18.096 -14.649 1.00 60.09 80 ALA A N 1
ATOM 616 C CA . ALA A 1 80 ? -5.008 -18.402 -14.617 1.00 60.09 80 ALA A CA 1
ATOM 617 C C . ALA A 1 80 ? -5.221 -19.829 -14.101 1.00 60.09 80 ALA A C 1
ATOM 619 O O . ALA A 1 80 ? -4.376 -20.704 -14.298 1.00 60.09 80 ALA A O 1
ATOM 620 N N . ASN A 1 81 ? -6.362 -20.071 -13.450 1.00 52.88 81 ASN A N 1
ATOM 621 C CA . ASN A 1 81 ? -6.746 -21.386 -12.926 1.00 52.88 81 ASN A CA 1
ATOM 622 C C . ASN A 1 81 ? -5.654 -22.051 -12.054 1.00 52.88 81 ASN A C 1
ATOM 624 O O . ASN A 1 81 ? -5.307 -23.217 -12.235 1.00 52.88 81 ASN A O 1
ATOM 628 N N . ASN A 1 82 ? -5.070 -21.271 -11.139 1.00 49.50 82 ASN A N 1
ATOM 629 C CA . ASN A 1 82 ? -4.017 -21.694 -10.209 1.00 49.50 82 ASN A CA 1
ATOM 630 C C . ASN A 1 82 ? -2.738 -22.257 -10.872 1.00 49.50 82 ASN A C 1
ATOM 632 O O . ASN A 1 82 ? -2.030 -23.076 -10.284 1.00 49.50 82 ASN A O 1
ATOM 636 N N . LYS A 1 83 ? -2.440 -21.831 -12.107 1.00 47.03 83 LYS A N 1
ATOM 637 C CA . LYS A 1 83 ? -1.224 -22.187 -12.850 1.00 47.03 83 LYS A CA 1
ATOM 638 C C . LYS A 1 83 ? -0.619 -20.972 -13.542 1.00 47.03 83 LYS A C 1
ATOM 640 O O . LYS A 1 83 ? -1.313 -20.001 -13.838 1.00 47.03 83 LYS A O 1
ATOM 645 N N . VAL A 1 84 ? 0.679 -21.071 -13.810 1.00 66.94 84 VAL A N 1
ATOM 646 C CA . VAL A 1 84 ? 1.491 -20.038 -14.454 1.00 66.94 84 VAL A CA 1
ATOM 647 C C . VAL A 1 84 ? 1.978 -20.552 -15.809 1.00 66.94 84 VAL A C 1
ATOM 649 O O . VAL A 1 84 ? 2.496 -21.666 -15.893 1.00 66.94 84 VAL A O 1
ATOM 652 N N . TYR A 1 85 ? 1.813 -19.741 -16.852 1.00 51.31 85 TYR A N 1
ATOM 653 C CA . TYR A 1 85 ? 2.163 -20.040 -18.240 1.00 51.31 85 TYR A CA 1
ATOM 654 C C . TYR A 1 85 ? 3.251 -19.088 -18.723 1.00 51.31 85 TYR A C 1
ATOM 656 O O . TYR A 1 85 ? 3.188 -17.891 -18.444 1.00 51.31 85 TYR A O 1
ATOM 664 N N . TYR A 1 86 ? 4.220 -19.621 -19.462 1.00 65.69 86 TYR A N 1
ATOM 665 C CA . TYR A 1 86 ? 5.267 -18.859 -20.136 1.00 65.69 86 TYR A CA 1
ATOM 666 C C . TYR A 1 86 ? 5.542 -19.467 -21.517 1.00 65.69 86 TYR A C 1
ATOM 668 O O . TYR A 1 86 ? 5.452 -20.684 -21.684 1.00 65.69 86 TYR A O 1
ATOM 676 N N . GLU A 1 87 ? 5.863 -18.627 -22.503 1.00 51.03 87 GLU A N 1
ATOM 677 C CA . GLU A 1 87 ? 6.370 -19.092 -23.802 1.00 51.03 87 GLU A CA 1
ATOM 678 C C . GLU A 1 87 ? 7.832 -19.547 -23.656 1.00 51.03 87 GLU A C 1
ATOM 680 O O . GLU A 1 87 ? 8.597 -18.951 -22.888 1.00 51.03 87 GLU A O 1
ATOM 685 N N . THR A 1 88 ? 8.186 -20.644 -24.336 1.00 61.91 88 THR A N 1
ATOM 686 C CA . THR A 1 88 ? 9.540 -21.233 -24.331 1.00 61.91 88 THR A CA 1
ATOM 687 C C . THR A 1 88 ? 10.369 -20.695 -25.481 1.00 61.91 88 THR A C 1
ATOM 689 O O . THR A 1 88 ? 9.798 -20.562 -26.586 1.00 61.91 88 THR A O 1
#